Protein AF-A0AAN3SEB6-F1 (afdb_monomer_lite)

Foldseek 3Di:
DLLVLLQQQLPPDPVSVVVNVVVVVVLVVVLVVLLVVLVVLCPDPVDDNVVNVVVSVLSVVQSVLSVQLVVLVVQLSVPQDPVNSVVRNVLSNVLSVLVVQQVVCLVVLQRAQDQDDDDDDPPVCVVPVPNVVSSVSSNVSSNPNDRRNDDDDPPDPPDPPPDDD

Radius of gyration: 20.03 Å; chains: 1; bounding box: 38×33×76 Å

pLDDT: mean 80.47, std 16.54, range [41.38, 97.56]

Organism: NCBI:txid679202

Structure (mmCIF, N/CA/C/O backbone):
data_AF-A0AAN3SEB6-F1
#
_entry.id   AF-A0AAN3SEB6-F1
#
loop_
_atom_site.group_PDB
_atom_site.id
_atom_site.type_symbol
_atom_site.label_atom_id
_atom_site.label_alt_id
_atom_site.label_comp_id
_atom_site.label_asym_id
_atom_site.label_entity_id
_atom_site.label_seq_id
_atom_site.pdbx_PDB_ins_code
_atom_site.Cartn_x
_atom_site.Cartn_y
_atom_site.Cartn_z
_atom_site.occupancy
_atom_site.B_iso_or_equiv
_atom_site.auth_seq_id
_atom_site.auth_comp_id
_atom_site.auth_asym_id
_atom_site.auth_atom_id
_atom_site.pdbx_PDB_model_num
ATOM 1 N N . MET A 1 1 ? 6.906 -3.479 3.997 1.00 84.12 1 MET A N 1
ATOM 2 C CA . MET A 1 1 ? 6.984 -4.613 3.038 1.00 84.12 1 MET A CA 1
ATOM 3 C C . MET A 1 1 ? 6.755 -4.173 1.595 1.00 84.12 1 MET A C 1
ATOM 5 O O . MET A 1 1 ? 7.505 -4.637 0.750 1.00 84.12 1 MET A O 1
ATOM 9 N N . LEU A 1 2 ? 5.811 -3.264 1.305 1.00 89.44 2 LEU A N 1
ATOM 10 C CA . LEU A 1 2 ? 5.584 -2.729 -0.053 1.00 89.44 2 LEU A CA 1
ATOM 11 C C . LEU A 1 2 ? 6.854 -2.144 -0.697 1.00 89.44 2 LEU A C 1
ATOM 13 O O . LEU A 1 2 ? 7.194 -2.519 -1.813 1.00 89.44 2 LEU A O 1
ATOM 17 N N . SER A 1 3 ? 7.626 -1.340 0.045 1.00 90.62 3 SER A N 1
ATOM 18 C CA . SER A 1 3 ? 8.922 -0.814 -0.419 1.00 90.62 3 SER A CA 1
ATOM 19 C C . SER A 1 3 ? 9.909 -1.908 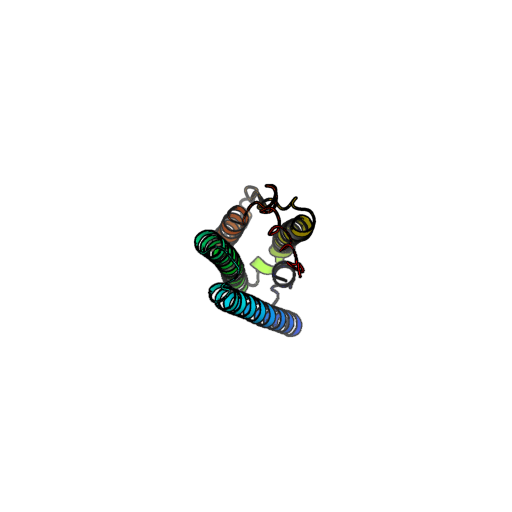-0.845 1.00 90.62 3 SER A C 1
ATOM 21 O O . SER A 1 3 ? 10.673 -1.720 -1.784 1.00 90.62 3 SER A O 1
ATOM 23 N N . LYS A 1 4 ? 9.875 -3.088 -0.207 1.00 90.38 4 LYS A N 1
ATOM 24 C CA . LYS A 1 4 ? 10.753 -4.215 -0.564 1.00 90.38 4 LYS A CA 1
ATOM 25 C C . LYS A 1 4 ? 10.399 -4.801 -1.929 1.00 90.38 4 LYS A C 1
ATOM 27 O O . LYS A 1 4 ? 11.308 -5.118 -2.680 1.00 90.38 4 LYS A O 1
ATOM 32 N N . VAL A 1 5 ? 9.107 -4.912 -2.253 1.00 88.81 5 VAL A N 1
ATOM 33 C CA . VAL A 1 5 ? 8.643 -5.369 -3.579 1.00 88.81 5 VAL A CA 1
ATOM 34 C C . VAL A 1 5 ? 9.078 -4.399 -4.670 1.00 88.81 5 VAL A C 1
ATOM 36 O O . VAL A 1 5 ? 9.485 -4.829 -5.745 1.00 88.81 5 VAL A O 1
ATOM 39 N N . MET A 1 6 ? 9.048 -3.099 -4.373 1.00 87.88 6 MET A N 1
ATOM 40 C CA . MET A 1 6 ? 9.456 -2.068 -5.325 1.00 87.88 6 MET A CA 1
ATOM 41 C C . MET A 1 6 ? 10.948 -2.106 -5.652 1.00 87.88 6 MET A C 1
ATOM 43 O O . MET A 1 6 ? 11.327 -1.775 -6.764 1.00 87.88 6 MET A O 1
ATOM 47 N N . ARG A 1 7 ? 11.794 -2.569 -4.728 1.00 86.75 7 ARG A N 1
ATOM 48 C CA . ARG A 1 7 ? 13.248 -2.654 -4.941 1.00 86.75 7 ARG A CA 1
ATOM 49 C C . ARG A 1 7 ? 13.709 -3.884 -5.711 1.00 86.75 7 ARG A C 1
ATOM 51 O O . ARG A 1 7 ? 14.880 -3.943 -6.076 1.00 86.75 7 ARG A O 1
ATOM 58 N N . ILE A 1 8 ? 12.849 -4.882 -5.918 1.00 83.50 8 ILE A N 1
ATOM 59 C CA . ILE A 1 8 ? 13.271 -6.077 -6.649 1.00 83.50 8 ILE A CA 1
ATOM 60 C C . ILE A 1 8 ? 13.489 -5.696 -8.121 1.00 83.50 8 ILE A C 1
ATOM 62 O O . ILE A 1 8 ? 12.608 -5.078 -8.718 1.00 83.50 8 ILE A O 1
ATOM 66 N N . PRO A 1 9 ? 14.635 -6.049 -8.728 1.00 73.25 9 PRO A N 1
ATOM 67 C CA . PRO A 1 9 ? 14.862 -5.795 -10.143 1.00 73.25 9 PRO A CA 1
ATOM 68 C C . PRO A 1 9 ? 13.821 -6.511 -11.005 1.00 73.25 9 PRO A C 1
ATOM 70 O O . PRO A 1 9 ? 13.623 -7.714 -10.867 1.00 73.25 9 PRO A O 1
ATOM 73 N N . ARG A 1 10 ? 13.204 -5.780 -11.939 1.00 70.25 10 ARG A N 1
ATOM 74 C CA . ARG A 1 10 ? 12.202 -6.288 -12.899 1.00 70.25 10 ARG A CA 1
ATOM 75 C C . ARG A 1 10 ? 12.768 -7.188 -14.000 1.00 70.25 10 ARG A C 1
ATOM 77 O O . ARG A 1 10 ? 12.027 -7.679 -14.850 1.00 70.25 10 ARG A O 1
ATOM 84 N N . GLN A 1 11 ? 14.080 -7.409 -14.001 1.00 65.69 11 GLN A N 1
ATOM 85 C CA . GLN A 1 11 ? 14.718 -8.336 -14.925 1.00 65.69 11 GLN A CA 1
ATOM 86 C C . GLN A 1 11 ? 14.161 -9.748 -14.711 1.00 65.69 11 GLN A C 1
ATOM 88 O O . GLN A 1 11 ? 13.942 -10.180 -13.579 1.00 65.69 11 GLN A O 1
ATOM 93 N N . GLN A 1 12 ? 13.942 -10.479 -15.806 1.00 64.06 12 GLN A N 1
ATOM 94 C CA . GLN A 1 12 ? 13.385 -11.838 -15.801 1.00 64.06 12 GLN A CA 1
ATOM 95 C C . GLN A 1 12 ? 14.394 -12.893 -15.308 1.00 64.06 12 GLN A C 1
ATOM 97 O O . GLN A 1 12 ? 14.484 -13.996 -15.842 1.00 64.06 12 GLN A O 1
ATOM 102 N N . GLU A 1 13 ? 15.167 -12.575 -14.273 1.00 78.69 13 GLU A N 1
ATOM 103 C CA . GLU A 1 13 ? 15.968 -13.564 -13.573 1.00 78.69 13 GLU A CA 1
ATOM 104 C C . GLU A 1 13 ? 15.072 -14.388 -12.647 1.00 78.69 13 GLU A C 1
ATOM 106 O O . GLU A 1 13 ? 14.298 -13.857 -11.845 1.00 78.69 13 GLU A O 1
ATOM 111 N N . VAL A 1 14 ? 15.207 -15.713 -12.716 1.00 82.25 14 VAL A N 1
ATOM 112 C CA . VAL A 1 14 ? 14.387 -16.664 -11.945 1.00 82.25 14 VAL A CA 1
ATOM 113 C C . VAL A 1 14 ? 14.433 -16.368 -10.439 1.00 82.25 14 VAL A C 1
ATOM 115 O O . VAL A 1 14 ? 13.427 -16.505 -9.741 1.00 82.25 14 VAL A O 1
ATOM 118 N N . THR A 1 15 ? 15.584 -15.930 -9.925 1.00 87.00 15 THR A N 1
ATOM 119 C CA . THR A 1 15 ? 15.771 -15.587 -8.508 1.00 87.00 15 THR A CA 1
ATOM 120 C C . THR A 1 15 ? 15.040 -14.300 -8.120 1.00 87.00 15 THR A C 1
ATOM 122 O O . THR A 1 15 ? 14.387 -14.266 -7.071 1.00 87.00 15 THR A O 1
ATOM 125 N N . ALA A 1 16 ? 15.091 -13.267 -8.967 1.00 83.38 16 ALA A N 1
ATOM 126 C CA . ALA A 1 16 ? 14.397 -12.001 -8.736 1.00 83.38 16 ALA A CA 1
ATOM 127 C C . ALA A 1 16 ? 12.877 -12.212 -8.763 1.00 83.38 16 ALA A C 1
ATOM 129 O O . ALA A 1 16 ? 12.183 -11.824 -7.823 1.00 83.38 16 ALA A O 1
ATOM 130 N N . LEU A 1 17 ? 12.377 -12.951 -9.759 1.00 84.62 17 LEU A N 1
ATOM 131 C CA . LEU A 1 17 ? 10.964 -13.315 -9.857 1.00 84.62 17 LEU A CA 1
ATOM 132 C C . LEU A 1 17 ? 10.488 -14.129 -8.646 1.00 84.62 17 LEU A C 1
ATOM 134 O O . LEU A 1 17 ? 9.435 -13.841 -8.078 1.00 84.62 17 LEU A O 1
ATOM 138 N N . ARG A 1 18 ? 11.263 -15.128 -8.204 1.00 90.00 18 ARG A N 1
ATOM 139 C CA . ARG A 1 18 ? 10.918 -15.914 -7.008 1.00 90.00 18 ARG A CA 1
ATOM 140 C C . ARG A 1 18 ? 10.807 -15.023 -5.773 1.00 90.00 18 ARG A C 1
ATOM 142 O O . ARG A 1 18 ? 9.834 -15.133 -5.031 1.00 90.00 18 ARG A O 1
ATOM 149 N N . THR A 1 19 ? 11.781 -14.137 -5.577 1.00 90.75 19 THR A N 1
ATOM 150 C CA . THR A 1 19 ? 11.810 -13.207 -4.440 1.00 90.75 19 THR A CA 1
ATOM 151 C C . THR A 1 19 ? 10.612 -12.261 -4.479 1.00 90.75 19 THR A C 1
ATOM 153 O O . THR A 1 19 ? 9.927 -12.089 -3.471 1.00 90.75 19 THR A O 1
ATOM 156 N N . TYR A 1 20 ? 10.307 -11.712 -5.657 1.00 88.94 20 TYR A N 1
ATOM 157 C CA . TYR A 1 20 ? 9.135 -10.873 -5.887 1.00 88.94 20 TYR A CA 1
ATOM 158 C C . TYR A 1 20 ? 7.843 -11.580 -5.461 1.00 88.94 20 TYR A C 1
ATOM 160 O O . TYR A 1 20 ? 7.088 -11.067 -4.632 1.00 88.94 20 TYR A O 1
ATOM 168 N N . LEU A 1 21 ? 7.620 -12.797 -5.969 1.00 90.44 21 LEU A N 1
ATOM 169 C CA . LEU A 1 21 ? 6.423 -13.584 -5.675 1.00 90.44 21 LEU A CA 1
ATOM 170 C C . LEU A 1 21 ? 6.309 -13.930 -4.186 1.00 90.44 21 LEU A C 1
ATOM 172 O O . LEU A 1 21 ? 5.220 -13.834 -3.624 1.00 90.44 21 LEU A O 1
ATOM 176 N N . GLN A 1 22 ? 7.415 -14.276 -3.524 1.00 93.56 22 GLN A N 1
ATOM 177 C CA . GLN A 1 22 ? 7.423 -14.571 -2.088 1.00 93.56 22 GLN A CA 1
ATOM 178 C C . GLN A 1 22 ? 7.004 -13.360 -1.248 1.00 93.56 22 GLN A C 1
ATOM 180 O O . GLN A 1 22 ? 6.141 -13.481 -0.376 1.00 93.56 22 GLN A O 1
ATOM 185 N N . ILE A 1 23 ? 7.568 -12.179 -1.522 1.00 93.62 23 ILE A N 1
ATOM 186 C CA . ILE A 1 23 ? 7.206 -10.962 -0.781 1.00 93.62 23 ILE A CA 1
ATOM 187 C C . ILE A 1 23 ? 5.751 -10.573 -1.076 1.00 93.62 23 ILE A C 1
ATOM 189 O O . ILE A 1 23 ? 5.027 -10.177 -0.161 1.00 93.62 23 ILE A O 1
ATOM 193 N N . ARG A 1 24 ? 5.300 -10.731 -2.325 1.00 93.00 24 ARG A N 1
ATOM 194 C CA . ARG A 1 24 ? 3.916 -10.467 -2.741 1.00 93.00 24 ARG A CA 1
ATOM 195 C C . ARG A 1 24 ? 2.906 -11.361 -2.019 1.00 93.00 24 ARG A C 1
ATOM 197 O O . ARG A 1 24 ? 1.901 -10.857 -1.524 1.00 93.00 24 ARG A O 1
ATOM 204 N N . ILE A 1 25 ? 3.189 -12.658 -1.887 1.00 95.31 25 ILE A N 1
ATOM 205 C CA . ILE A 1 25 ? 2.369 -13.579 -1.080 1.00 95.31 25 ILE A CA 1
ATOM 206 C C . ILE A 1 25 ? 2.313 -13.099 0.375 1.00 95.31 25 ILE A C 1
ATOM 208 O O . ILE A 1 25 ? 1.229 -13.009 0.951 1.00 95.31 25 ILE A O 1
ATOM 212 N N . GLY A 1 26 ? 3.461 -12.724 0.949 1.00 96.19 26 GLY A N 1
ATOM 213 C CA . GLY A 1 26 ? 3.529 -12.190 2.310 1.00 96.19 26 GLY A CA 1
ATOM 214 C C . GLY A 1 26 ? 2.713 -10.906 2.503 1.00 96.19 26 GLY A C 1
ATOM 215 O O . GLY A 1 26 ? 2.060 -10.746 3.530 1.00 96.19 26 GLY A O 1
ATOM 216 N N . LEU A 1 27 ? 2.694 -10.011 1.512 1.00 95.81 27 LEU A N 1
ATOM 217 C CA . LEU A 1 27 ? 1.858 -8.807 1.538 1.00 95.81 27 LEU A CA 1
ATOM 218 C C . LEU A 1 27 ? 0.366 -9.133 1.525 1.00 95.81 27 LEU A C 1
ATOM 220 O O . LEU A 1 27 ? -0.374 -8.578 2.331 1.00 95.81 27 LEU A O 1
ATOM 224 N N . HIS A 1 28 ? -0.079 -10.040 0.653 1.00 96.56 28 HIS A N 1
ATOM 225 C CA . HIS A 1 28 ? -1.480 -10.461 0.635 1.00 96.56 28 HIS A CA 1
ATOM 226 C C . HIS A 1 28 ? -1.900 -11.100 1.960 1.00 96.56 28 HIS A C 1
ATOM 228 O O . HIS A 1 28 ? -2.961 -10.767 2.481 1.00 96.56 28 HIS A O 1
ATOM 234 N N . ALA A 1 29 ? -1.052 -11.958 2.533 1.00 97.56 29 ALA A N 1
ATOM 235 C CA . ALA A 1 29 ? -1.300 -12.545 3.844 1.00 97.56 29 ALA A CA 1
ATOM 236 C C . ALA A 1 29 ? -1.413 -11.469 4.939 1.00 97.56 29 ALA A C 1
ATOM 238 O O . ALA A 1 29 ? -2.331 -11.524 5.753 1.00 97.56 29 ALA A O 1
ATOM 239 N N . ALA A 1 30 ? -0.536 -10.459 4.924 1.00 96.50 30 ALA A N 1
ATOM 240 C CA . ALA A 1 30 ? -0.595 -9.346 5.868 1.00 96.50 30 ALA A CA 1
ATOM 241 C C . ALA A 1 30 ? -1.887 -8.524 5.721 1.00 96.50 30 ALA A C 1
ATOM 243 O O . ALA A 1 30 ? -2.533 -8.237 6.724 1.00 96.50 30 ALA A O 1
ATOM 244 N N . PHE A 1 31 ? -2.307 -8.192 4.494 1.00 97.00 31 PHE A N 1
ATOM 245 C CA . PHE A 1 31 ? -3.568 -7.476 4.273 1.00 97.00 31 PHE A CA 1
ATOM 246 C C . PHE A 1 31 ? -4.781 -8.276 4.755 1.00 97.00 31 PHE A C 1
ATOM 248 O O . PHE A 1 31 ? -5.630 -7.718 5.446 1.00 97.00 31 PHE A O 1
ATOM 255 N N . ASN A 1 32 ? -4.835 -9.578 4.458 1.00 97.38 32 ASN A N 1
ATOM 256 C CA . ASN A 1 32 ? -5.912 -10.449 4.931 1.00 97.38 32 ASN A CA 1
ATOM 257 C C . ASN A 1 32 ? -5.951 -10.500 6.469 1.00 97.38 32 ASN A C 1
ATOM 259 O O . ASN A 1 32 ? -7.016 -10.370 7.064 1.00 97.38 32 ASN A O 1
ATOM 263 N N . ALA A 1 33 ? -4.791 -10.615 7.125 1.00 97.50 33 ALA A N 1
ATOM 264 C CA . ALA A 1 33 ? -4.712 -10.603 8.585 1.00 97.50 33 ALA A CA 1
ATOM 265 C C . ALA A 1 33 ? -5.203 -9.271 9.188 1.00 97.50 33 ALA A C 1
ATOM 267 O O . ALA A 1 33 ? -5.863 -9.266 10.229 1.00 97.50 33 ALA A O 1
ATOM 268 N N . CYS A 1 34 ? -4.925 -8.138 8.534 1.00 96.00 34 CYS A N 1
ATOM 269 C CA . CYS A 1 34 ? -5.458 -6.838 8.941 1.00 96.00 34 CYS A CA 1
ATOM 270 C C . CYS A 1 34 ? -6.984 -6.743 8.757 1.00 96.00 34 CYS A C 1
ATOM 272 O O . CYS A 1 34 ? -7.662 -6.161 9.604 1.00 96.00 34 CYS A O 1
ATOM 274 N N . GLU A 1 35 ? -7.544 -7.324 7.694 1.00 96.25 35 GLU A N 1
ATOM 275 C CA . GLU A 1 35 ? -9.000 -7.377 7.475 1.00 96.25 35 GLU A CA 1
ATOM 276 C C . GLU A 1 35 ? -9.695 -8.239 8.531 1.00 96.25 35 GLU A C 1
ATOM 278 O O . GLU A 1 35 ? -10.697 -7.814 9.106 1.00 96.25 35 GLU A O 1
ATOM 283 N N . GLU A 1 36 ? -9.128 -9.403 8.855 1.00 96.62 36 GLU A N 1
ATOM 284 C CA . GLU A 1 36 ? -9.598 -10.227 9.972 1.00 96.62 36 GLU A CA 1
ATOM 285 C C . GLU A 1 36 ? -9.545 -9.461 11.297 1.00 96.62 36 GLU A C 1
ATOM 287 O O . GLU A 1 36 ? -10.458 -9.569 12.114 1.00 96.62 36 GLU A O 1
ATOM 292 N N . MET A 1 37 ? -8.502 -8.656 11.524 1.00 95.69 37 MET A N 1
ATOM 293 C CA . MET A 1 37 ? -8.423 -7.824 12.723 1.00 95.69 37 MET A CA 1
ATOM 294 C C . MET A 1 37 ? -9.556 -6.794 12.771 1.00 95.69 37 MET A C 1
ATOM 296 O O . MET A 1 37 ? -10.183 -6.639 13.814 1.00 95.69 37 MET A O 1
ATOM 300 N N . CYS A 1 38 ? -9.891 -6.153 11.647 1.00 94.38 38 CYS A N 1
ATOM 301 C CA . CYS A 1 38 ? -11.037 -5.241 11.578 1.00 94.38 38 CYS A CA 1
ATOM 302 C C . CYS A 1 38 ? -12.352 -5.953 11.940 1.00 94.38 38 CYS A C 1
ATOM 304 O O . CYS A 1 38 ? -13.187 -5.390 12.645 1.00 94.38 38 CYS A O 1
ATOM 306 N N . GLN A 1 39 ? -12.527 -7.204 11.499 1.00 93.88 39 GLN A N 1
ATOM 307 C CA . GLN A 1 39 ? -13.694 -8.021 11.852 1.00 93.88 39 GLN A CA 1
ATOM 308 C C . GLN A 1 39 ? -13.728 -8.365 13.346 1.00 93.88 39 GLN A C 1
ATOM 310 O O . GLN A 1 39 ? -14.800 -8.360 13.944 1.00 93.88 39 GLN A O 1
ATOM 315 N N . ARG A 1 40 ? -12.570 -8.631 13.966 1.00 92.44 40 ARG A N 1
ATOM 316 C CA . ARG A 1 40 ? -12.471 -8.865 15.417 1.00 92.44 40 ARG A CA 1
ATOM 317 C C . ARG A 1 40 ? -12.820 -7.603 16.206 1.00 92.44 40 ARG A C 1
ATOM 319 O O . ARG A 1 40 ? -13.668 -7.675 17.090 1.00 92.44 40 ARG A O 1
ATOM 326 N N . VAL A 1 41 ? -12.259 -6.453 15.823 1.00 90.06 41 VAL A N 1
ATOM 327 C CA . VAL A 1 41 ? -12.553 -5.150 16.445 1.00 90.06 41 VAL A CA 1
ATOM 328 C C . VAL A 1 41 ? -14.039 -4.806 16.337 1.00 90.06 41 VAL A C 1
ATOM 330 O O . VAL A 1 41 ? -14.609 -4.296 17.294 1.00 90.06 41 VAL A O 1
ATOM 333 N N . ALA A 1 42 ? -14.713 -5.158 15.235 1.00 91.25 42 ALA A N 1
ATOM 334 C CA . ALA A 1 42 ? -16.160 -4.961 15.073 1.00 91.25 42 ALA A CA 1
ATOM 335 C C . ALA A 1 42 ? -17.012 -5.640 16.161 1.00 91.25 42 ALA A C 1
ATOM 337 O O . ALA A 1 42 ? -18.134 -5.204 16.422 1.00 91.25 42 ALA A O 1
ATOM 338 N N . LEU A 1 43 ? -16.482 -6.686 16.799 1.00 91.94 43 LEU A N 1
ATOM 339 C CA . LEU A 1 43 ? -17.146 -7.440 17.860 1.00 91.94 43 LEU A CA 1
ATOM 340 C C . LEU A 1 43 ? -16.783 -6.940 19.269 1.00 91.94 43 LEU A C 1
ATOM 342 O O . LEU A 1 43 ? -17.374 -7.407 20.248 1.00 91.94 43 LEU A O 1
ATOM 346 N N . GLU A 1 44 ? -15.843 -6.000 19.400 1.00 88.88 44 GLU A N 1
ATOM 347 C CA . GLU A 1 44 ? -15.414 -5.474 20.694 1.00 88.88 44 GLU A CA 1
ATOM 348 C C . GLU A 1 44 ? -16.475 -4.553 21.299 1.00 88.88 44 GLU A C 1
ATOM 350 O O . GLU A 1 44 ? -16.741 -3.448 20.825 1.00 88.88 44 GLU A O 1
ATOM 355 N N . ARG A 1 45 ? -17.079 -5.021 22.394 1.00 85.25 45 ARG A N 1
ATOM 356 C CA . ARG A 1 45 ? -18.172 -4.333 23.100 1.00 85.25 45 ARG A CA 1
ATOM 357 C C . ARG A 1 45 ? -17.707 -3.235 24.055 1.00 85.25 45 ARG A C 1
ATOM 359 O O . ARG A 1 45 ? -18.545 -2.550 24.624 1.00 85.25 45 ARG A O 1
ATOM 366 N N . GLN A 1 46 ? -16.399 -3.124 24.278 1.00 87.50 46 GLN A N 1
ATOM 367 C CA . GLN A 1 46 ? -15.814 -2.167 25.221 1.00 87.50 46 GLN A CA 1
ATOM 368 C C . GLN A 1 46 ? -15.620 -0.777 24.605 1.00 87.50 46 GLN A C 1
ATOM 370 O O . GLN A 1 46 ? -15.533 0.197 25.343 1.00 87.50 46 GLN A O 1
ATOM 375 N N . LEU A 1 47 ? -15.570 -0.692 23.273 1.00 81.75 47 LEU A N 1
ATOM 376 C CA . LEU A 1 47 ? -15.479 0.564 22.538 1.00 81.75 47 LEU A CA 1
ATOM 377 C C . LEU A 1 47 ? -16.869 1.135 22.269 1.00 81.75 47 LEU A C 1
ATOM 379 O O . LEU A 1 47 ? -17.819 0.385 21.990 1.00 81.75 47 LEU A O 1
ATOM 383 N N . ASP A 1 48 ? -16.957 2.464 22.279 1.00 91.25 48 ASP A N 1
ATOM 384 C CA . ASP A 1 48 ? -18.132 3.158 21.778 1.00 91.25 48 ASP A CA 1
ATOM 385 C C . ASP A 1 48 ? -18.427 2.743 20.324 1.00 91.25 48 ASP A C 1
ATOM 387 O O . ASP A 1 48 ? -17.538 2.390 19.543 1.00 91.25 48 ASP A O 1
ATOM 391 N N . SER A 1 49 ? -19.712 2.711 19.970 1.00 89.62 49 SER A N 1
ATOM 392 C CA . SER A 1 49 ? -20.142 2.210 18.665 1.00 89.62 49 SER A CA 1
ATOM 393 C C . SER A 1 49 ? -19.693 3.078 17.493 1.00 89.62 49 SER A C 1
ATOM 395 O O . SER A 1 49 ? -19.379 2.529 16.434 1.00 89.62 49 SER A O 1
ATOM 397 N N . GLU A 1 50 ? -19.628 4.394 17.686 1.00 90.56 50 GLU A N 1
ATOM 398 C CA . GLU A 1 50 ? -19.210 5.357 16.674 1.00 90.56 50 GLU A CA 1
ATOM 399 C C . GLU A 1 50 ? -17.683 5.356 16.547 1.00 90.56 50 GLU A C 1
ATOM 401 O O . GLU A 1 50 ? -17.153 5.230 15.441 1.00 90.56 50 GLU A O 1
ATOM 406 N N . GLU A 1 51 ? -16.970 5.354 17.678 1.00 88.94 51 GLU A N 1
ATOM 407 C CA . GLU A 1 51 ? -15.506 5.222 17.705 1.00 88.94 51 GLU A CA 1
ATOM 408 C C . GLU A 1 51 ? -15.037 3.924 17.033 1.00 88.94 51 GLU A C 1
ATOM 410 O O . GLU A 1 51 ? -14.119 3.929 16.205 1.00 88.94 51 GLU A O 1
ATOM 415 N N . ARG A 1 52 ? -15.703 2.800 17.331 1.00 92.19 52 ARG A N 1
ATOM 416 C CA . ARG A 1 52 ? -15.419 1.502 16.706 1.00 92.19 52 ARG A CA 1
ATOM 417 C C . ARG A 1 52 ? -15.644 1.546 15.195 1.00 92.19 52 ARG A C 1
ATOM 419 O O . ARG A 1 52 ? -14.809 1.036 14.447 1.00 92.19 52 ARG A O 1
ATOM 426 N N . ALA A 1 53 ? -16.745 2.144 14.737 1.00 91.75 53 ALA A N 1
ATOM 427 C CA . ALA A 1 53 ? -17.038 2.266 13.310 1.00 91.75 53 ALA A CA 1
ATOM 428 C C . ALA A 1 53 ? -15.968 3.096 12.583 1.00 91.75 53 ALA A C 1
ATOM 430 O O . ALA A 1 53 ? -15.456 2.658 11.551 1.00 91.75 53 ALA A O 1
ATOM 431 N N . LEU A 1 54 ? -15.560 4.228 13.166 1.00 90.31 54 LEU A N 1
ATOM 432 C CA . LEU A 1 54 ? -14.531 5.104 12.607 1.00 90.31 54 LEU A CA 1
ATOM 433 C C . LEU A 1 54 ? -13.167 4.403 12.503 1.00 90.31 54 LEU A C 1
ATOM 435 O O . LEU A 1 54 ? -12.483 4.505 11.481 1.00 90.31 54 LEU A O 1
ATOM 439 N N . LEU A 1 55 ? -12.765 3.661 13.541 1.00 89.12 55 LEU A N 1
ATOM 440 C CA . LEU A 1 55 ? -11.511 2.900 13.5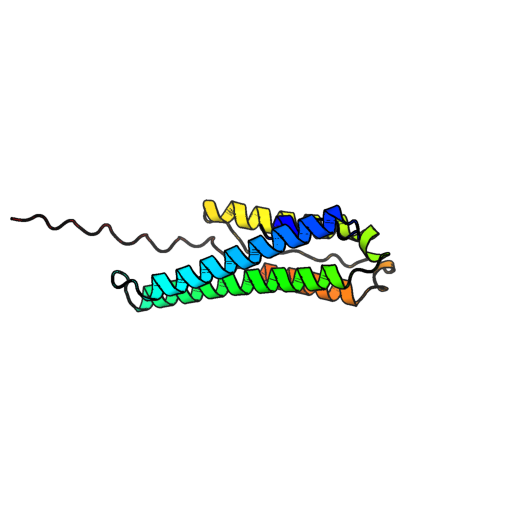36 1.00 89.12 55 LEU A CA 1
ATOM 441 C C . LEU A 1 55 ? -11.503 1.820 12.449 1.00 89.12 55 LEU A C 1
ATOM 443 O O . LEU A 1 55 ? -10.495 1.651 11.753 1.00 89.12 55 LEU A O 1
ATOM 447 N N . ILE A 1 56 ? -12.620 1.112 12.274 1.00 93.94 56 ILE A N 1
ATOM 448 C CA . ILE A 1 56 ? -12.769 0.085 11.239 1.00 93.94 56 ILE A CA 1
ATOM 449 C C . ILE A 1 56 ? -12.719 0.711 9.848 1.00 93.94 56 ILE A C 1
ATOM 451 O O . ILE A 1 56 ? -11.958 0.237 9.005 1.00 93.94 56 ILE A O 1
ATOM 455 N N . GLU A 1 57 ? -13.468 1.786 9.605 1.00 93.56 57 GLU A N 1
ATOM 456 C CA . GLU A 1 57 ? -13.486 2.477 8.311 1.00 93.56 57 GLU A CA 1
ATOM 457 C C . GLU A 1 57 ? -12.093 2.994 7.932 1.00 93.56 57 GLU A C 1
ATOM 459 O O . GLU A 1 57 ? -11.603 2.759 6.818 1.00 93.56 57 GLU A O 1
ATOM 464 N N . ARG A 1 58 ? -11.406 3.639 8.882 1.00 91.69 58 ARG A N 1
ATOM 465 C CA . ARG A 1 58 ? -10.040 4.130 8.684 1.00 91.69 58 ARG A CA 1
ATOM 466 C C . ARG A 1 58 ? -9.081 2.983 8.367 1.00 91.69 58 ARG A C 1
ATOM 468 O O . ARG A 1 58 ? -8.288 3.091 7.432 1.00 91.69 58 ARG A O 1
ATOM 475 N N . SER A 1 59 ? -9.178 1.872 9.097 1.00 93.44 59 SER A N 1
ATOM 476 C CA . SER A 1 59 ? -8.329 0.692 8.889 1.00 93.44 59 SER A CA 1
ATOM 477 C C . SER A 1 59 ? -8.578 0.043 7.525 1.00 93.44 59 SER A C 1
ATOM 479 O O . SER A 1 59 ? -7.634 -0.221 6.780 1.00 93.44 59 SER A O 1
ATOM 481 N N . GLN A 1 60 ? -9.842 -0.144 7.143 1.00 95.38 60 GLN A N 1
ATOM 482 C CA . GLN A 1 60 ? -10.226 -0.688 5.839 1.00 95.38 60 GLN A CA 1
ATOM 483 C C . GLN A 1 60 ? -9.762 0.199 4.681 1.00 95.38 60 GLN A C 1
ATOM 485 O O . GLN A 1 60 ? -9.346 -0.312 3.640 1.00 95.38 60 GLN A O 1
ATOM 490 N N . THR A 1 61 ? -9.801 1.520 4.859 1.00 94.44 61 THR A N 1
ATOM 491 C CA . THR A 1 61 ? -9.289 2.475 3.870 1.00 94.44 61 THR A CA 1
ATOM 492 C C . THR A 1 61 ? -7.786 2.297 3.662 1.00 94.44 61 THR A C 1
ATOM 494 O O . THR A 1 61 ? -7.346 2.149 2.523 1.00 94.44 61 THR A O 1
ATOM 497 N N . VAL A 1 62 ? -7.004 2.214 4.745 1.00 93.25 62 VAL A N 1
ATOM 498 C CA . VAL A 1 62 ? -5.547 1.988 4.679 1.00 93.25 62 VAL A CA 1
ATOM 499 C C . VAL A 1 62 ? -5.214 0.659 4.000 1.00 93.25 62 VAL A C 1
ATOM 501 O O . VAL A 1 62 ? -4.336 0.607 3.137 1.00 93.25 62 VAL A O 1
ATOM 504 N N . ILE A 1 63 ? -5.921 -0.417 4.356 1.00 95.75 63 ILE A N 1
ATOM 505 C CA . ILE A 1 63 ? -5.707 -1.744 3.760 1.00 95.75 63 ILE A CA 1
ATOM 506 C C . ILE A 1 63 ? -5.973 -1.702 2.253 1.00 95.75 63 ILE A C 1
ATOM 508 O O . ILE A 1 63 ? -5.155 -2.181 1.465 1.00 95.75 63 ILE A O 1
ATOM 512 N N . ARG A 1 64 ? -7.090 -1.090 1.843 1.00 96.00 64 ARG A N 1
ATOM 513 C CA . ARG A 1 64 ? -7.467 -0.953 0.432 1.00 96.00 64 ARG A CA 1
ATOM 514 C C . ARG A 1 64 ? -6.422 -0.172 -0.355 1.00 96.00 64 ARG A C 1
ATOM 516 O O . ARG A 1 64 ? -5.960 -0.656 -1.380 1.00 96.00 64 ARG A O 1
ATOM 523 N N . GLN A 1 65 ? -5.967 0.962 0.172 1.00 94.94 65 GLN A N 1
ATOM 524 C CA . GLN A 1 65 ? -4.907 1.756 -0.454 1.00 94.94 65 GLN A CA 1
ATOM 525 C C . GLN A 1 65 ? -3.595 0.970 -0.592 1.00 94.94 65 GLN A C 1
ATOM 527 O O . GLN A 1 65 ? -2.932 1.044 -1.625 1.00 94.94 65 GLN A O 1
ATOM 532 N N . GLY A 1 66 ? -3.231 0.170 0.415 1.00 95.56 66 GLY A N 1
ATOM 533 C CA . GLY A 1 66 ? -2.072 -0.720 0.335 1.00 95.56 66 GLY A CA 1
ATOM 534 C C . GLY A 1 66 ? -2.193 -1.766 -0.780 1.00 95.56 66 GLY A C 1
ATOM 535 O O . GLY A 1 66 ? -1.215 -2.015 -1.492 1.00 95.56 66 GLY A O 1
ATOM 536 N N . ARG A 1 67 ? -3.385 -2.351 -0.964 1.00 96.69 67 ARG A N 1
ATOM 537 C CA . ARG A 1 67 ? -3.674 -3.283 -2.068 1.00 96.69 67 ARG A CA 1
ATOM 538 C C . ARG A 1 67 ? -3.625 -2.581 -3.422 1.00 96.69 67 ARG A C 1
ATOM 540 O O . ARG A 1 67 ? -2.995 -3.105 -4.336 1.00 96.69 67 ARG A O 1
ATOM 547 N N . ASP A 1 68 ? -4.215 -1.395 -3.538 1.00 95.94 68 ASP A N 1
ATOM 548 C CA . ASP A 1 68 ? -4.213 -0.613 -4.778 1.00 95.94 68 ASP A CA 1
ATOM 549 C C . ASP A 1 68 ? -2.781 -0.289 -5.222 1.00 95.94 68 ASP A C 1
ATOM 551 O O . ASP A 1 68 ? -2.438 -0.471 -6.389 1.00 95.94 68 ASP A O 1
ATOM 555 N N . ILE A 1 69 ? -1.908 0.097 -4.283 1.00 94.69 69 ILE A N 1
ATOM 556 C CA 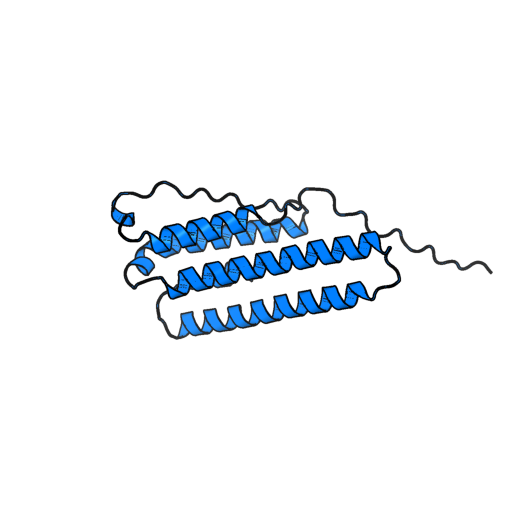. ILE A 1 69 ? -0.482 0.328 -4.557 1.00 94.69 69 ILE A CA 1
ATOM 557 C C . ILE A 1 69 ? 0.202 -0.952 -5.049 1.00 94.69 69 ILE A C 1
ATOM 559 O O . ILE A 1 69 ? 0.955 -0.904 -6.023 1.00 94.69 69 ILE A O 1
ATOM 563 N N . LEU A 1 70 ? -0.047 -2.097 -4.403 1.00 94.00 70 LEU A N 1
ATOM 564 C CA . LEU A 1 70 ? 0.521 -3.379 -4.830 1.00 94.00 70 LEU A CA 1
ATOM 565 C C . LEU A 1 70 ? 0.056 -3.761 -6.242 1.00 94.00 70 LEU A C 1
ATOM 567 O O . LEU A 1 70 ? 0.871 -4.184 -7.055 1.00 94.00 70 LEU A O 1
ATOM 571 N N . HIS A 1 71 ? -1.229 -3.587 -6.550 1.00 92.69 71 HIS A N 1
ATOM 572 C CA . HIS A 1 71 ? -1.789 -3.911 -7.861 1.00 92.69 71 HIS A CA 1
ATOM 573 C C . HIS A 1 71 ? -1.300 -2.968 -8.963 1.00 92.69 71 HIS A C 1
ATOM 575 O O . HIS A 1 71 ? -0.964 -3.425 -10.056 1.00 92.69 71 HIS A O 1
ATOM 581 N N . ALA A 1 72 ? -1.201 -1.670 -8.676 1.00 90.31 72 ALA A N 1
ATOM 582 C CA . ALA A 1 72 ? -0.598 -0.709 -9.593 1.00 90.31 72 ALA A CA 1
ATOM 583 C C . ALA A 1 72 ? 0.872 -1.060 -9.865 1.00 90.31 72 ALA A C 1
ATOM 585 O O . ALA A 1 72 ? 1.317 -1.030 -11.013 1.00 90.31 72 ALA A O 1
ATOM 586 N N . TRP A 1 73 ? 1.607 -1.479 -8.831 1.00 88.50 73 TRP A N 1
ATOM 587 C CA . TRP A 1 73 ? 2.977 -1.950 -8.992 1.00 88.50 73 TRP A CA 1
ATOM 588 C C . TRP A 1 73 ? 3.066 -3.253 -9.801 1.00 88.50 73 TRP A C 1
ATOM 590 O O . TRP A 1 73 ? 3.872 -3.334 -10.725 1.00 88.50 73 TRP A O 1
ATOM 600 N N . ASP A 1 74 ? 2.201 -4.241 -9.552 1.00 87.25 74 ASP A N 1
ATOM 601 C CA . ASP A 1 74 ? 2.104 -5.463 -10.369 1.00 87.25 74 ASP A CA 1
ATOM 602 C C . ASP A 1 74 ? 1.876 -5.120 -11.856 1.00 87.25 74 ASP A C 1
ATOM 604 O O . ASP A 1 74 ? 2.481 -5.727 -12.740 1.00 87.25 74 ASP A O 1
ATOM 608 N N . ALA A 1 75 ? 1.029 -4.129 -12.154 1.00 84.19 75 ALA A N 1
ATOM 609 C CA . ALA A 1 75 ? 0.780 -3.691 -13.526 1.00 84.19 75 ALA A CA 1
ATOM 610 C C . ALA A 1 75 ? 2.040 -3.103 -14.182 1.00 84.19 75 ALA A C 1
ATOM 612 O O . ALA A 1 75 ? 2.341 -3.457 -15.325 1.00 84.19 75 ALA A O 1
ATOM 613 N N . THR A 1 76 ? 2.809 -2.283 -13.450 1.00 77.81 76 THR A N 1
ATOM 614 C CA . THR A 1 76 ? 4.117 -1.786 -13.924 1.00 77.81 76 THR A CA 1
ATOM 615 C C . THR A 1 76 ? 5.117 -2.919 -14.146 1.00 77.81 76 THR A C 1
ATOM 617 O O . THR A 1 76 ? 5.839 -2.921 -15.140 1.00 77.81 76 THR A O 1
ATOM 620 N N . TRP A 1 77 ? 5.129 -3.917 -13.257 1.00 71.50 77 TRP A N 1
ATOM 621 C CA . TRP A 1 77 ? 6.008 -5.082 -13.340 1.00 71.50 77 TRP A CA 1
ATOM 622 C C . TRP A 1 77 ? 5.719 -5.929 -14.583 1.00 71.50 77 TRP A C 1
ATOM 624 O O . TRP A 1 77 ? 6.636 -6.305 -15.306 1.00 71.50 77 TRP A O 1
ATOM 634 N N . ASN A 1 78 ? 4.442 -6.203 -14.854 1.00 72.00 78 ASN A N 1
ATOM 635 C CA . ASN A 1 78 ? 4.016 -7.063 -15.961 1.00 72.00 78 ASN A CA 1
ATOM 636 C C . ASN A 1 78 ? 4.080 -6.374 -17.332 1.00 72.00 78 ASN A C 1
ATOM 638 O O . ASN A 1 78 ? 4.128 -7.057 -18.353 1.00 72.00 78 ASN A O 1
ATOM 642 N N . SER A 1 79 ? 4.050 -5.038 -17.361 1.00 67.50 79 SER A N 1
ATOM 643 C CA . SER A 1 79 ? 4.052 -4.256 -18.605 1.00 67.50 79 SER A CA 1
ATOM 644 C C . SER A 1 79 ? 5.452 -3.837 -19.059 1.00 67.50 79 SER A C 1
ATOM 646 O O . SER A 1 79 ? 5.601 -3.430 -20.208 1.00 67.50 79 SER A O 1
ATOM 648 N N . ALA A 1 80 ? 6.461 -3.929 -18.185 1.00 62.12 80 ALA A N 1
ATOM 649 C CA . ALA A 1 80 ? 7.833 -3.546 -18.500 1.00 62.12 80 ALA A CA 1
ATOM 650 C C . ALA A 1 80 ? 8.421 -4.466 -19.587 1.00 62.12 80 ALA A C 1
ATOM 652 O O . ALA A 1 80 ? 8.651 -5.657 -19.360 1.00 62.12 80 ALA A O 1
ATOM 653 N N . GLN A 1 81 ? 8.676 -3.918 -20.778 1.00 58.03 81 GLN A N 1
ATOM 654 C CA . GLN A 1 81 ? 9.415 -4.623 -21.827 1.00 58.03 81 GLN A CA 1
ATOM 655 C C . GLN A 1 81 ? 10.924 -4.605 -21.524 1.00 58.03 81 GLN A C 1
ATOM 657 O O . GLN A 1 81 ? 11.404 -3.839 -20.692 1.00 58.03 81 GLN A O 1
ATOM 662 N N . ALA A 1 82 ? 11.714 -5.432 -22.218 1.00 54.97 82 ALA A N 1
ATOM 663 C CA . ALA A 1 82 ? 13.165 -5.522 -22.005 1.00 5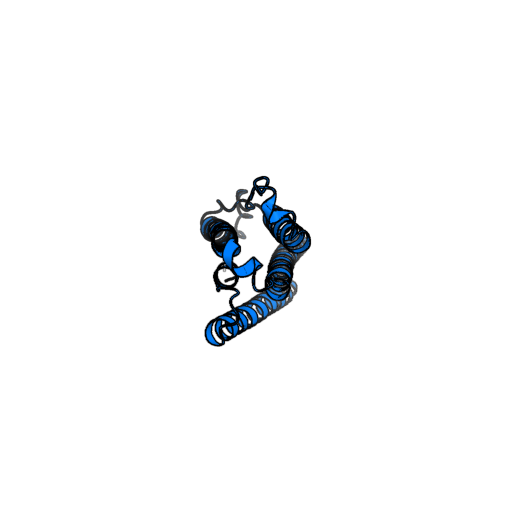4.97 82 ALA A CA 1
ATOM 664 C C . ALA A 1 82 ? 13.899 -4.163 -22.093 1.00 54.97 82 ALA A C 1
ATOM 666 O O . ALA A 1 82 ? 14.904 -3.976 -21.410 1.00 54.97 82 ALA A O 1
ATOM 667 N N . LEU A 1 83 ? 13.375 -3.214 -22.883 1.00 52.00 83 LEU A N 1
ATOM 668 C CA . LEU A 1 83 ? 13.915 -1.858 -23.035 1.00 52.00 83 LEU A CA 1
ATOM 669 C C . LEU A 1 83 ? 13.598 -0.940 -21.831 1.00 52.00 83 LEU A C 1
ATOM 671 O O . LEU A 1 83 ? 14.408 -0.077 -21.503 1.00 52.00 83 LEU A O 1
ATOM 675 N N . ASP A 1 84 ? 12.481 -1.167 -21.128 1.00 54.59 84 ASP A N 1
ATOM 676 C CA . ASP A 1 84 ? 12.081 -0.409 -19.929 1.00 54.59 84 ASP A CA 1
ATOM 677 C C . ASP A 1 84 ? 12.992 -0.710 -18.736 1.00 54.59 84 ASP A C 1
ATOM 679 O O . ASP A 1 84 ? 13.346 0.178 -17.963 1.00 54.59 84 ASP A O 1
ATOM 683 N N . ASN A 1 85 ? 13.430 -1.964 -18.607 1.00 53.25 85 ASN A N 1
ATOM 684 C CA . ASN A 1 85 ? 14.227 -2.434 -17.472 1.00 53.25 85 ASN A CA 1
ATOM 685 C C . ASN A 1 85 ? 15.585 -1.723 -17.316 1.00 53.25 85 ASN A C 1
ATOM 687 O O . ASN A 1 85 ? 16.137 -1.727 -16.218 1.00 53.25 85 ASN A O 1
ATOM 691 N N . ALA A 1 86 ? 16.117 -1.105 -18.377 1.00 50.91 86 ALA A N 1
ATOM 692 C CA . ALA A 1 86 ? 17.395 -0.389 -18.346 1.00 50.91 86 ALA A CA 1
ATOM 693 C C . ALA A 1 86 ? 17.296 1.049 -17.789 1.00 50.91 86 ALA A C 1
ATOM 695 O O . ALA A 1 86 ? 18.291 1.571 -17.297 1.00 50.91 86 ALA A O 1
ATOM 696 N N . LEU A 1 87 ? 16.114 1.681 -17.836 1.00 53.03 87 LEU A N 1
ATOM 697 C CA . LEU A 1 87 ? 15.873 3.072 -17.396 1.00 53.03 87 LEU A CA 1
ATOM 698 C C . LEU A 1 87 ? 15.126 3.166 -16.048 1.00 53.03 87 LEU A C 1
ATOM 700 O O . LEU A 1 87 ? 14.915 4.253 -15.517 1.00 53.03 87 LEU A O 1
ATOM 704 N N . GLN A 1 88 ? 14.715 2.021 -15.502 1.00 57.38 88 GLN A N 1
ATOM 705 C CA . GLN A 1 88 ? 13.817 1.869 -14.354 1.00 57.38 88 GLN A CA 1
ATOM 706 C C . GLN A 1 88 ? 14.413 1.884 -12.926 1.00 57.38 88 GLN A C 1
ATOM 708 O O . GLN A 1 88 ? 13.646 2.184 -12.004 1.00 57.38 88 GLN A O 1
ATOM 713 N N . PRO A 1 89 ? 15.697 1.552 -12.659 1.00 61.31 89 PRO A N 1
ATOM 714 C CA . PRO A 1 89 ? 16.132 1.302 -11.280 1.00 61.31 89 PRO A CA 1
ATOM 715 C C . PRO A 1 89 ? 16.019 2.539 -10.373 1.00 61.31 89 PRO A C 1
ATOM 717 O O . PRO A 1 89 ? 15.648 2.399 -9.206 1.00 61.31 89 PRO A O 1
ATOM 720 N N . ASP A 1 90 ? 16.212 3.743 -10.917 1.00 72.62 90 ASP A N 1
ATOM 721 C CA . ASP A 1 90 ? 16.145 4.992 -10.148 1.00 72.62 90 ASP A CA 1
ATOM 722 C C . ASP A 1 90 ? 14.719 5.319 -9.668 1.00 72.62 90 ASP A C 1
ATOM 724 O O . ASP A 1 90 ? 14.521 5.769 -8.537 1.00 72.62 90 ASP A O 1
ATOM 728 N N . ARG A 1 91 ? 13.691 5.041 -10.484 1.00 79.62 91 ARG A N 1
ATOM 729 C CA . ARG A 1 91 ? 12.281 5.308 -10.129 1.00 79.62 91 ARG A CA 1
ATOM 730 C C . ARG A 1 91 ? 11.750 4.324 -9.098 1.00 79.62 91 ARG A C 1
ATOM 732 O O . ARG A 1 91 ? 11.102 4.716 -8.127 1.00 79.62 91 ARG A O 1
ATOM 739 N N . ALA A 1 92 ? 12.065 3.048 -9.281 1.00 82.62 92 ALA A N 1
ATOM 740 C CA . ALA A 1 92 ? 11.700 1.997 -8.344 1.00 82.62 92 ALA A CA 1
ATOM 741 C C . ALA A 1 92 ? 12.302 2.244 -6.947 1.00 82.62 92 ALA A C 1
ATOM 743 O O . ALA A 1 92 ? 11.608 2.110 -5.933 1.00 82.62 92 ALA A O 1
ATOM 744 N N . ALA A 1 93 ? 13.564 2.690 -6.900 1.00 85.56 93 ALA A N 1
ATOM 745 C CA . ALA A 1 93 ? 14.221 3.122 -5.671 1.00 85.56 93 ALA A CA 1
ATOM 746 C C . ALA A 1 93 ? 13.531 4.347 -5.049 1.00 85.56 93 ALA A C 1
ATOM 748 O O . ALA A 1 93 ? 13.213 4.318 -3.861 1.00 85.56 93 ALA A O 1
ATOM 749 N N . GLN A 1 94 ? 13.203 5.373 -5.846 1.00 87.75 94 GLN A N 1
ATOM 750 C CA . GLN A 1 94 ? 12.507 6.574 -5.367 1.00 87.75 94 GLN A CA 1
ATOM 751 C C . GLN A 1 94 ? 11.168 6.245 -4.685 1.00 87.75 94 GLN A C 1
ATOM 753 O O . GLN A 1 94 ? 10.878 6.759 -3.601 1.00 87.75 94 GLN A O 1
ATOM 758 N N . PHE A 1 95 ? 10.353 5.373 -5.284 1.00 90.25 95 PHE A N 1
ATOM 759 C CA . PHE A 1 95 ? 9.085 4.946 -4.685 1.00 90.25 95 PHE A CA 1
ATOM 760 C C . PHE A 1 95 ? 9.291 4.137 -3.407 1.00 90.25 95 PHE A C 1
ATOM 762 O O . PHE A 1 95 ? 8.600 4.357 -2.407 1.00 90.25 95 PHE A O 1
ATOM 769 N N . ALA A 1 96 ? 10.261 3.225 -3.411 1.00 92.25 96 ALA A N 1
ATOM 770 C CA . ALA A 1 96 ? 10.572 2.433 -2.236 1.00 92.25 96 ALA A CA 1
ATOM 771 C C . ALA A 1 96 ? 11.047 3.302 -1.061 1.00 92.25 96 ALA A C 1
ATOM 773 O O . ALA A 1 96 ? 10.577 3.112 0.063 1.00 92.25 96 ALA A O 1
ATOM 774 N N . ASP A 1 97 ? 11.916 4.279 -1.326 1.00 93.06 97 ASP A N 1
ATOM 775 C CA . ASP A 1 97 ? 12.432 5.224 -0.335 1.00 93.06 97 ASP A CA 1
ATOM 776 C C . ASP A 1 97 ? 11.322 6.109 0.228 1.00 93.06 97 ASP A C 1
ATOM 778 O O . ASP A 1 97 ? 11.269 6.356 1.433 1.00 93.06 97 ASP A O 1
ATOM 782 N N . ALA A 1 98 ? 10.405 6.569 -0.623 1.00 93.31 98 ALA A N 1
ATOM 783 C CA . ALA A 1 98 ? 9.250 7.345 -0.197 1.00 93.31 98 ALA A CA 1
ATOM 784 C C . ALA A 1 98 ? 8.337 6.548 0.749 1.00 93.31 98 ALA A C 1
ATOM 786 O O . ALA A 1 98 ? 7.956 7.058 1.804 1.00 93.31 98 ALA A O 1
ATOM 787 N N . LEU A 1 99 ? 8.034 5.284 0.425 1.00 93.81 99 LEU A N 1
ATOM 788 C CA . LEU A 1 99 ? 7.253 4.408 1.306 1.00 93.81 99 LEU A CA 1
ATOM 789 C C . LEU A 1 99 ? 7.986 4.065 2.602 1.00 93.81 99 LEU A C 1
ATOM 791 O O . LEU A 1 99 ? 7.351 3.903 3.641 1.00 93.81 99 LEU A O 1
ATOM 795 N N . GLU A 1 100 ? 9.308 3.927 2.561 1.00 94.31 100 GLU A N 1
ATOM 796 C CA . GLU A 1 100 ? 10.100 3.656 3.757 1.00 94.31 100 GLU A CA 1
ATOM 797 C C . GLU A 1 100 ? 10.152 4.866 4.690 1.00 94.31 100 GLU A C 1
ATOM 799 O O . GLU A 1 100 ? 9.927 4.709 5.888 1.00 94.31 100 GLU A O 1
ATOM 804 N N . LYS A 1 101 ? 10.329 6.077 4.148 1.00 93.06 101 LYS A N 1
ATOM 805 C CA . LYS A 1 101 ? 10.210 7.331 4.910 1.00 93.06 101 LYS A CA 1
ATOM 806 C C . LYS A 1 101 ? 8.814 7.490 5.508 1.00 93.06 101 LYS A C 1
ATOM 808 O O . LYS A 1 101 ? 8.692 7.811 6.688 1.00 93.06 101 LYS A O 1
ATOM 813 N N . TYR A 1 102 ? 7.774 7.213 4.719 1.00 93.19 102 TYR A N 1
ATOM 814 C CA . TYR A 1 102 ? 6.390 7.212 5.190 1.00 93.19 102 TYR A CA 1
ATOM 815 C C . TYR A 1 102 ? 6.204 6.246 6.366 1.00 93.19 102 TYR A C 1
ATOM 817 O O . TYR A 1 102 ? 5.721 6.644 7.424 1.00 93.19 102 TYR A O 1
ATOM 825 N N . ALA A 1 103 ? 6.648 4.995 6.216 1.00 91.88 103 ALA A N 1
ATOM 826 C CA . ALA A 1 103 ? 6.534 3.976 7.253 1.00 91.88 103 ALA A CA 1
A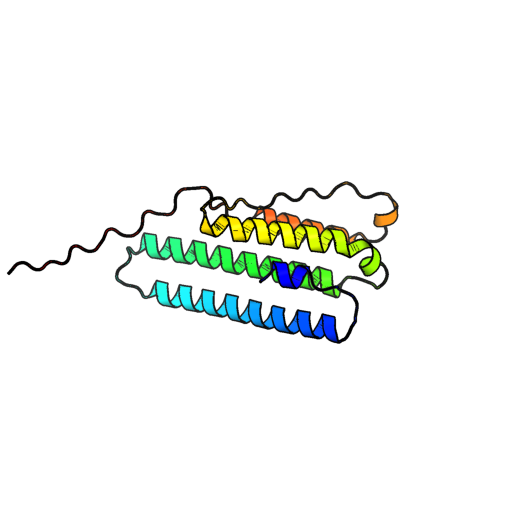TOM 827 C C . ALA A 1 103 ? 7.335 4.327 8.518 1.00 91.88 103 ALA A C 1
ATOM 829 O O . ALA A 1 103 ? 6.830 4.145 9.622 1.00 91.88 103 ALA A O 1
ATOM 830 N N . ALA A 1 104 ? 8.547 4.868 8.373 1.00 91.75 104 ALA A N 1
ATOM 831 C CA . ALA A 1 104 ? 9.367 5.308 9.500 1.00 91.75 104 ALA A CA 1
ATOM 832 C C . ALA A 1 104 ? 8.691 6.438 10.295 1.00 91.75 104 ALA A C 1
ATOM 834 O O . ALA A 1 104 ? 8.734 6.440 11.524 1.00 91.75 104 ALA A O 1
ATOM 835 N N . GLY A 1 105 ? 8.008 7.358 9.606 1.00 89.62 105 GLY A N 1
ATOM 836 C CA . GLY A 1 105 ? 7.252 8.438 10.240 1.00 89.62 105 GLY A CA 1
ATOM 837 C C . GLY A 1 105 ? 6.002 7.981 10.999 1.00 89.62 105 GLY A C 1
ATOM 838 O O . GLY A 1 105 ? 5.488 8.748 11.810 1.00 89.62 105 GLY A O 1
ATOM 839 N N . LEU A 1 106 ? 5.492 6.760 10.769 1.00 88.31 106 LEU A N 1
ATOM 840 C CA . LEU A 1 106 ? 4.294 6.265 11.469 1.00 88.31 106 LEU A CA 1
ATOM 841 C C . LEU A 1 106 ? 4.556 6.092 12.968 1.00 88.31 106 LEU A C 1
ATOM 843 O O . LEU A 1 106 ? 3.702 6.431 13.779 1.00 88.31 106 LEU A O 1
ATOM 847 N N . ALA A 1 107 ? 5.750 5.617 13.336 1.00 86.12 107 ALA A N 1
ATOM 848 C CA . ALA A 1 107 ? 6.126 5.398 14.733 1.00 86.12 107 ALA A CA 1
ATOM 849 C C . ALA A 1 107 ? 6.238 6.703 15.541 1.00 86.12 107 ALA A C 1
ATOM 851 O O . ALA A 1 107 ? 6.130 6.679 16.763 1.00 86.12 107 ALA A O 1
ATOM 852 N N . THR A 1 108 ? 6.461 7.835 14.870 1.00 86.25 108 THR A N 1
ATOM 853 C CA . THR A 1 108 ? 6.669 9.147 15.498 1.00 86.25 108 THR A CA 1
ATOM 854 C C . THR A 1 108 ? 5.531 10.133 15.237 1.00 86.25 108 THR A C 1
ATOM 856 O O . THR A 1 108 ? 5.668 11.299 15.590 1.00 86.25 108 THR A O 1
ATOM 859 N N . ALA A 1 109 ? 4.420 9.693 14.629 1.00 84.94 109 ALA A N 1
ATOM 860 C CA . ALA A 1 109 ? 3.323 10.565 14.188 1.00 84.94 109 ALA A CA 1
ATOM 861 C C . ALA A 1 109 ? 3.803 11.735 13.299 1.00 84.94 109 ALA A C 1
ATOM 863 O O . ALA A 1 109 ? 3.295 12.849 13.356 1.00 84.94 109 ALA A O 1
ATOM 864 N N . LEU A 1 110 ? 4.819 11.483 12.469 1.00 86.25 110 LEU A N 1
ATOM 865 C CA . LEU A 1 110 ? 5.371 12.437 11.497 1.00 86.25 110 LEU A CA 1
ATOM 866 C C . LEU A 1 110 ? 5.152 11.974 10.048 1.00 86.25 110 LEU A C 1
ATOM 868 O O . LEU A 1 110 ? 5.747 12.513 9.114 1.00 86.25 110 LEU A O 1
ATOM 872 N N . SER A 1 111 ? 4.320 10.952 9.846 1.00 91.06 111 SER A N 1
ATOM 873 C CA . SER A 1 111 ? 4.085 10.365 8.530 1.00 91.06 111 SER A CA 1
ATOM 874 C C . SER A 1 111 ? 3.161 11.241 7.687 1.00 91.06 111 SER A C 1
ATOM 876 O O . SER A 1 111 ? 1.979 11.379 7.995 1.00 91.06 111 SER A O 1
ATOM 878 N N . ARG A 1 112 ? 3.700 11.809 6.605 1.00 90.19 112 ARG A N 1
ATOM 879 C CA . ARG A 1 112 ? 2.947 12.567 5.596 1.00 90.19 112 ARG A CA 1
ATOM 880 C C . ARG A 1 112 ? 2.907 11.811 4.286 1.00 90.19 112 ARG A C 1
ATOM 882 O O . ARG A 1 112 ? 3.917 11.234 3.883 1.00 90.19 112 ARG A O 1
ATOM 889 N N . SER A 1 113 ? 1.774 11.882 3.599 1.00 89.81 113 SER A N 1
ATOM 890 C CA . SER A 1 113 ? 1.574 11.290 2.276 1.00 89.81 113 SER A CA 1
ATOM 891 C C . SER A 1 113 ? 2.694 11.725 1.321 1.00 89.81 113 SER A C 1
ATOM 893 O O . SER A 1 113 ? 2.901 12.932 1.142 1.00 89.81 113 SER A O 1
ATOM 895 N N . PRO A 1 114 ? 3.440 10.788 0.708 1.00 90.25 114 PRO A N 1
ATOM 896 C CA . PRO A 1 114 ? 4.554 11.152 -0.152 1.00 90.25 114 PRO A CA 1
ATOM 897 C C . PRO A 1 114 ? 4.093 11.948 -1.375 1.00 90.25 114 PRO A C 1
ATOM 899 O O . PRO A 1 114 ? 3.184 11.531 -2.090 1.00 90.25 114 PRO A O 1
ATOM 902 N N . GLN A 1 115 ? 4.762 13.070 -1.640 1.00 86.31 115 GLN A N 1
ATOM 903 C CA . GLN A 1 115 ? 4.583 13.863 -2.856 1.00 86.31 115 GLN A CA 1
ATOM 904 C C . GLN A 1 115 ? 5.775 13.605 -3.773 1.00 86.31 115 GLN A C 1
ATOM 906 O O . GLN A 1 115 ? 6.890 14.042 -3.488 1.00 86.31 115 GLN A O 1
ATOM 911 N N . ILE A 1 116 ? 5.554 12.843 -4.843 1.00 84.94 116 ILE A N 1
ATOM 912 C CA . ILE A 1 116 ? 6.603 12.477 -5.797 1.00 84.94 116 ILE A CA 1
ATOM 913 C C . ILE A 1 116 ? 6.325 13.190 -7.112 1.00 84.94 116 ILE A C 1
ATOM 915 O O . ILE A 1 116 ? 5.389 12.846 -7.832 1.00 84.94 116 ILE A O 1
ATOM 919 N N . THR A 1 117 ? 7.145 14.191 -7.419 1.00 77.12 117 THR A N 1
ATOM 920 C CA . THR A 1 117 ? 7.084 14.905 -8.694 1.00 77.12 117 THR A CA 1
ATOM 921 C C . THR A 1 117 ? 7.721 14.044 -9.782 1.00 77.12 117 THR A C 1
ATOM 923 O O . THR A 1 117 ? 8.902 13.696 -9.695 1.00 77.12 117 THR A O 1
ATOM 926 N N . LEU A 1 118 ? 6.954 13.699 -10.819 1.00 70.56 118 LEU A N 1
ATOM 927 C CA . LEU A 1 118 ? 7.541 13.200 -12.060 1.00 70.56 118 LEU A CA 1
ATOM 928 C C . LEU A 1 118 ? 8.117 14.395 -12.819 1.00 70.56 118 LEU A C 1
ATOM 930 O O . LEU A 1 118 ? 7.362 15.238 -13.295 1.00 70.56 118 LEU A O 1
ATOM 934 N N . GLU A 1 119 ? 9.441 14.475 -12.922 1.00 64.12 119 GLU A N 1
ATOM 935 C CA . GLU A 1 119 ? 10.078 15.414 -13.848 1.00 64.12 119 GLU A CA 1
ATOM 936 C C . GLU A 1 119 ? 9.687 15.100 -15.299 1.00 64.12 119 GLU A C 1
ATOM 938 O O . GLU A 1 119 ? 9.574 13.928 -15.685 1.00 64.12 119 GLU A O 1
ATOM 943 N N . GLU A 1 120 ? 9.482 16.157 -16.092 1.00 53.00 120 GLU A N 1
ATOM 944 C CA . GLU A 1 120 ? 9.240 16.056 -17.529 1.00 53.00 120 GLU A CA 1
ATOM 945 C C . GLU A 1 120 ? 10.408 15.336 -18.186 1.00 53.00 120 GLU A C 1
ATOM 947 O O . GLU A 1 120 ? 11.572 15.719 -18.064 1.00 53.00 120 GLU A O 1
ATOM 952 N N . THR A 1 121 ? 10.097 14.234 -18.847 1.00 54.28 121 THR A N 1
ATOM 953 C CA . THR A 1 121 ? 11.121 13.328 -19.331 1.00 54.28 121 THR A CA 1
ATOM 954 C C . THR A 1 121 ? 11.565 13.714 -20.739 1.00 54.28 121 THR A C 1
ATOM 956 O O . THR A 1 121 ? 10.725 14.085 -21.562 1.00 54.28 121 THR A O 1
ATOM 959 N N . PRO A 1 122 ? 12.879 13.660 -21.044 1.00 51.75 122 PRO A N 1
ATOM 960 C CA . PRO A 1 122 ? 13.390 14.021 -22.361 1.00 51.75 122 PRO A CA 1
ATOM 961 C C . PRO A 1 122 ? 12.750 13.148 -23.448 1.00 51.75 122 PRO A C 1
ATOM 963 O O . PRO A 1 122 ? 12.344 12.014 -23.186 1.00 51.75 122 PRO A O 1
ATOM 966 N N . ALA A 1 123 ? 12.693 13.672 -24.678 1.00 52.50 123 ALA A N 1
ATOM 967 C CA . ALA A 1 123 ? 11.957 13.123 -25.828 1.00 52.50 123 ALA A CA 1
ATOM 968 C C . ALA A 1 123 ? 12.126 11.605 -26.077 1.00 52.50 123 ALA A C 1
ATOM 970 O O . ALA A 1 123 ? 11.244 10.975 -26.656 1.00 52.50 123 ALA A O 1
ATOM 971 N N . SER A 1 124 ? 13.210 10.994 -25.592 1.00 49.44 124 SER A N 1
ATOM 972 C CA . SER A 1 124 ? 13.473 9.551 -25.627 1.00 49.44 124 SER A CA 1
ATOM 973 C C . SER A 1 124 ? 12.456 8.685 -24.859 1.00 49.44 124 SER A C 1
ATOM 975 O O . SER A 1 124 ? 12.294 7.518 -25.201 1.00 49.44 124 SER A O 1
ATOM 977 N N . GLN A 1 125 ? 11.743 9.219 -23.857 1.00 52.56 125 GLN A N 1
ATOM 978 C CA . GLN A 1 125 ? 10.698 8.478 -23.122 1.00 52.56 125 GLN A CA 1
ATOM 979 C C . GLN A 1 125 ? 9.279 8.657 -23.688 1.00 52.56 125 GLN A C 1
ATOM 981 O O . GLN A 1 125 ? 8.354 7.969 -23.257 1.00 52.56 125 GLN A O 1
ATOM 986 N N . ALA A 1 126 ? 9.101 9.482 -24.728 1.00 52.22 126 ALA A N 1
ATOM 987 C CA . ALA A 1 126 ? 7.841 9.560 -25.477 1.00 52.22 126 ALA A CA 1
ATOM 988 C C . ALA A 1 126 ? 7.466 8.226 -26.166 1.00 52.22 126 ALA A C 1
ATOM 990 O O . ALA A 1 126 ? 6.338 8.048 -26.620 1.00 52.22 126 ALA A O 1
ATOM 991 N N . ILE A 1 127 ? 8.408 7.278 -26.218 1.00 55.06 127 ILE A N 1
ATOM 992 C CA . ILE A 1 127 ? 8.276 5.959 -26.844 1.00 55.06 127 ILE A CA 1
ATOM 993 C C . ILE A 1 127 ? 7.500 4.971 -25.939 1.00 55.06 127 ILE A C 1
ATOM 995 O O . ILE A 1 127 ? 6.998 3.963 -26.432 1.00 55.06 127 ILE A O 1
ATOM 999 N N . LEU A 1 128 ? 7.328 5.258 -24.635 1.00 63.97 128 LEU A N 1
ATOM 1000 C CA . LEU A 1 128 ? 6.749 4.321 -23.648 1.00 63.97 128 LEU A CA 1
ATOM 1001 C C . LEU A 1 128 ? 5.585 4.935 -22.830 1.00 63.97 128 LEU A C 1
ATOM 1003 O O . LEU A 1 128 ? 5.626 4.994 -21.598 1.00 63.97 128 LEU A O 1
ATOM 1007 N N . PRO A 1 129 ? 4.492 5.370 -23.489 1.00 66.50 129 PRO A N 1
ATOM 1008 C CA . PRO A 1 129 ? 3.395 6.106 -22.849 1.00 66.50 129 PRO A CA 1
ATOM 1009 C C . PRO A 1 129 ? 2.622 5.294 -21.798 1.00 66.50 129 PRO A C 1
ATOM 1011 O O . PRO A 1 129 ? 1.997 5.870 -20.909 1.00 66.50 129 PRO A O 1
ATOM 1014 N N . THR A 1 130 ? 2.632 3.963 -21.890 1.00 73.00 130 THR A N 1
ATOM 1015 C CA . THR A 1 130 ? 1.923 3.086 -20.946 1.00 73.00 130 THR A CA 1
ATOM 1016 C C . THR A 1 130 ? 2.619 3.041 -19.590 1.00 73.00 130 THR A C 1
ATOM 1018 O O . THR A 1 130 ? 1.949 3.161 -18.566 1.00 73.00 130 THR A O 1
ATOM 1021 N N . LEU A 1 131 ? 3.949 2.933 -19.574 1.00 73.31 131 LEU A N 1
ATOM 1022 C CA . LEU A 1 131 ? 4.735 2.880 -18.343 1.00 73.31 131 LEU A CA 1
ATOM 1023 C C . LEU A 1 131 ? 4.634 4.197 -17.569 1.00 73.31 131 LEU A C 1
ATOM 1025 O O . LEU A 1 131 ? 4.335 4.188 -16.378 1.00 73.31 131 LEU A O 1
ATOM 1029 N N . LEU A 1 132 ? 4.766 5.327 -18.272 1.00 76.56 132 LEU A N 1
ATOM 1030 C CA . LEU A 1 132 ? 4.619 6.658 -17.683 1.00 76.56 132 LEU A CA 1
ATOM 1031 C C . LEU A 1 132 ? 3.252 6.831 -17.003 1.00 76.56 132 LEU A C 1
ATOM 1033 O O . LEU A 1 132 ? 3.173 7.301 -15.870 1.00 76.56 132 LEU A O 1
ATOM 1037 N N . LYS A 1 133 ? 2.167 6.402 -17.661 1.00 79.56 133 LYS A N 1
ATOM 1038 C CA . LYS A 1 133 ? 0.815 6.437 -17.076 1.00 79.56 133 LYS A CA 1
ATOM 1039 C C . LYS A 1 133 ? 0.704 5.572 -15.822 1.00 79.56 133 LYS A C 1
ATOM 1041 O O . LYS A 1 133 ? 0.035 5.967 -14.869 1.00 79.56 133 LYS A O 1
ATOM 1046 N N . GLN A 1 134 ? 1.336 4.400 -15.810 1.00 81.25 134 GLN A N 1
ATOM 1047 C CA . GLN A 1 134 ? 1.313 3.511 -14.650 1.00 81.25 134 GLN A CA 1
ATOM 1048 C C . GLN A 1 134 ? 2.121 4.087 -13.477 1.00 81.25 134 GLN A C 1
ATOM 1050 O O . GLN A 1 134 ? 1.656 4.042 -12.342 1.00 81.25 134 GLN A O 1
ATOM 1055 N N . GLU A 1 135 ? 3.278 4.702 -13.728 1.00 84.06 135 GLU A N 1
ATOM 1056 C CA . GLU A 1 135 ? 4.061 5.387 -12.689 1.00 84.06 135 GLU A CA 1
ATOM 1057 C C . GLU A 1 135 ? 3.331 6.613 -12.129 1.00 84.06 135 GLU A C 1
ATOM 1059 O O . GLU A 1 135 ? 3.264 6.790 -10.914 1.00 84.06 135 GLU A O 1
ATOM 1064 N N . GLN A 1 136 ? 2.701 7.416 -12.992 1.00 86.19 136 GLN A N 1
ATOM 1065 C CA . GLN A 1 136 ? 1.826 8.511 -12.565 1.00 86.19 136 GLN A CA 1
ATOM 1066 C C . GLN A 1 136 ? 0.686 8.004 -11.680 1.00 86.19 136 GLN A C 1
ATOM 1068 O O . GLN A 1 136 ? 0.359 8.629 -10.670 1.00 86.19 136 GLN A O 1
ATOM 1073 N N . HIS A 1 137 ? 0.098 6.859 -12.030 1.00 89.94 137 HIS A N 1
ATOM 1074 C CA . HIS A 1 137 ? -0.933 6.235 -11.214 1.00 89.94 137 HIS A CA 1
ATOM 1075 C C . HIS A 1 137 ? -0.399 5.824 -9.831 1.00 89.94 137 HIS A C 1
ATOM 1077 O O . HIS A 1 137 ? -1.043 6.120 -8.825 1.00 89.94 137 HIS A O 1
ATOM 1083 N N . VAL A 1 138 ? 0.803 5.240 -9.748 1.00 90.62 138 VAL A N 1
ATOM 1084 C CA . VAL A 1 138 ? 1.456 4.924 -8.462 1.00 90.62 138 VAL A CA 1
ATOM 1085 C C . VAL A 1 138 ? 1.688 6.193 -7.628 1.00 90.62 138 VAL A C 1
ATOM 1087 O O . VAL A 1 138 ? 1.352 6.207 -6.443 1.00 90.62 138 VAL A O 1
ATOM 1090 N N . CYS A 1 139 ? 2.161 7.288 -8.231 1.00 90.81 139 CYS A N 1
ATOM 1091 C CA . CYS A 1 139 ? 2.323 8.573 -7.536 1.00 90.81 139 CYS A CA 1
ATOM 1092 C C . CYS A 1 139 ? 1.000 9.119 -6.981 1.00 90.81 139 CYS A C 1
ATOM 1094 O O . CYS A 1 139 ? 0.951 9.595 -5.847 1.00 90.81 139 CYS A O 1
ATOM 1096 N N . GLN A 1 140 ? -0.090 9.022 -7.748 1.00 92.38 140 GLN A N 1
ATOM 1097 C CA . GLN A 1 140 ? -1.419 9.434 -7.285 1.00 92.38 140 GLN A CA 1
ATOM 1098 C C . GLN A 1 140 ? -1.892 8.602 -6.090 1.00 92.38 140 GLN A C 1
ATOM 1100 O O . GLN A 1 140 ? -2.511 9.142 -5.174 1.00 92.38 140 GLN A O 1
ATOM 1105 N N . LEU A 1 141 ? -1.603 7.299 -6.079 1.00 94.56 141 LEU A N 1
ATOM 1106 C CA . LEU A 1 141 ? -1.925 6.434 -4.946 1.00 94.56 141 LEU A CA 1
ATOM 1107 C C . LEU A 1 141 ? -1.105 6.799 -3.702 1.00 94.56 141 LEU A C 1
ATOM 1109 O O . LEU A 1 141 ? -1.652 6.808 -2.602 1.00 94.56 141 LEU A O 1
ATOM 1113 N N . PHE A 1 142 ? 0.166 7.178 -3.861 1.00 93.62 142 PHE A N 1
ATOM 1114 C CA . PHE A 1 142 ? 1.001 7.636 -2.744 1.00 93.62 142 PHE A CA 1
ATOM 1115 C C . PHE A 1 142 ? 0.482 8.940 -2.142 1.00 93.62 142 PHE A C 1
ATOM 1117 O O . PHE A 1 142 ? 0.382 9.054 -0.921 1.00 93.62 142 PHE A O 1
ATOM 1124 N N . ALA A 1 143 ? 0.078 9.890 -2.986 1.00 92.56 143 ALA A N 1
ATOM 1125 C CA . ALA A 1 143 ? -0.503 11.152 -2.539 1.00 92.56 143 ALA A CA 1
ATOM 1126 C C . ALA A 1 143 ? -1.825 10.965 -1.767 1.00 92.56 143 ALA A C 1
ATOM 1128 O O . ALA A 1 143 ? -2.206 11.838 -0.994 1.00 92.56 143 ALA A O 1
ATOM 1129 N N . ARG A 1 144 ? -2.516 9.831 -1.961 1.00 92.25 144 ARG A N 1
ATOM 1130 C CA . ARG A 1 144 ? -3.765 9.471 -1.265 1.00 92.25 144 ARG A CA 1
ATOM 1131 C C . ARG A 1 144 ? -3.557 8.715 0.044 1.00 92.25 144 ARG A C 1
ATOM 1133 O O . ARG A 1 144 ? -4.539 8.509 0.758 1.00 92.25 144 ARG A O 1
ATOM 1140 N N . LEU A 1 145 ? -2.332 8.285 0.360 1.00 92.88 145 LEU A N 1
ATOM 1141 C CA . LEU A 1 145 ? -2.044 7.674 1.659 1.00 92.88 145 LEU A CA 1
ATOM 1142 C C . LEU A 1 145 ? -2.441 8.637 2.786 1.00 92.88 145 LEU A C 1
ATOM 1144 O O . LEU A 1 145 ? -2.363 9.848 2.581 1.00 92.88 145 LEU A O 1
ATOM 1148 N N . PRO A 1 146 ? -2.856 8.162 3.970 1.00 90.56 146 PRO A N 1
ATOM 1149 C CA . PRO A 1 146 ? -3.325 9.068 5.004 1.00 90.56 146 PRO A CA 1
ATOM 1150 C C . PRO A 1 146 ? -2.175 9.875 5.600 1.00 90.56 146 PRO A C 1
ATOM 1152 O O . PRO A 1 146 ? -1.049 9.380 5.715 1.00 90.56 146 PRO A O 1
ATOM 1155 N N . ASP A 1 147 ? -2.487 11.098 6.009 1.00 89.38 147 ASP A N 1
ATOM 1156 C CA . ASP A 1 147 ? -1.604 11.926 6.821 1.00 89.38 147 ASP A CA 1
ATOM 1157 C C . ASP A 1 147 ? -1.790 11.552 8.301 1.00 89.38 147 ASP A C 1
ATOM 1159 O O . ASP A 1 147 ? -2.909 11.537 8.823 1.00 89.38 147 ASP A O 1
ATOM 1163 N N . TRP A 1 148 ? -0.689 11.212 8.969 1.00 86.12 148 TRP A N 1
ATOM 1164 C CA . TRP A 1 148 ? -0.656 10.824 10.380 1.00 86.12 148 TRP A CA 1
ATOM 1165 C C . TRP A 1 148 ? 0.043 11.866 11.258 1.00 86.12 148 TRP A C 1
ATOM 1167 O O . TRP A 1 148 ? 0.490 11.529 12.350 1.00 86.12 148 TRP A O 1
ATOM 1177 N N . THR A 1 149 ? 0.156 13.116 10.798 1.00 83.62 149 THR A N 1
ATOM 1178 C CA . THR A 1 149 ? 0.759 14.217 11.569 1.00 83.62 149 THR A CA 1
ATOM 1179 C C . THR A 1 149 ? -0.185 14.900 12.555 1.00 83.62 149 THR A C 1
ATOM 1181 O O . THR A 1 149 ? 0.256 15.714 13.366 1.00 83.62 149 THR A O 1
ATOM 1184 N N . ALA A 1 150 ? -1.476 14.560 12.529 1.00 66.50 150 ALA A N 1
ATOM 1185 C CA . ALA A 1 150 ? -2.433 14.976 13.551 1.00 66.50 150 ALA A CA 1
ATOM 1186 C C . ALA A 1 150 ? -2.312 14.095 14.813 1.00 66.50 150 ALA A C 1
ATOM 1188 O O . ALA A 1 150 ? -1.939 12.924 14.692 1.00 66.50 150 ALA A O 1
ATOM 1189 N N . PRO A 1 151 ? -2.648 14.610 16.015 1.00 55.81 151 PRO A N 1
ATOM 1190 C CA . PRO A 1 151 ? -2.522 13.842 17.247 1.00 55.81 151 PRO A CA 1
ATOM 1191 C C . PRO A 1 151 ? -3.321 12.543 17.147 1.00 55.81 151 PRO A C 1
ATOM 1193 O O . PRO A 1 151 ? -4.468 12.542 16.691 1.00 55.81 151 PRO A O 1
ATOM 1196 N N . ALA A 1 152 ? -2.704 11.438 17.569 1.00 57.16 152 ALA A N 1
ATOM 1197 C CA . ALA A 1 152 ? -3.403 10.179 17.760 1.00 57.16 152 ALA A CA 1
ATOM 1198 C C . ALA A 1 152 ? -4.630 10.432 18.645 1.00 57.16 152 ALA A C 1
ATOM 1200 O O . ALA A 1 152 ? -4.522 11.142 19.647 1.00 57.16 152 ALA A O 1
ATOM 1201 N N . LEU A 1 153 ? -5.778 9.865 18.255 1.00 53.16 153 LEU A N 1
ATOM 1202 C CA . LEU A 1 153 ? -6.945 9.747 19.128 1.00 53.16 153 LEU A CA 1
ATOM 1203 C C . LEU A 1 153 ? -6.425 9.323 20.505 1.00 53.16 153 LEU A C 1
ATOM 1205 O O . LEU A 1 153 ? -5.715 8.320 20.608 1.00 53.16 153 LEU A O 1
ATOM 1209 N N . THR A 1 154 ? -6.667 10.164 21.510 1.00 42.53 154 THR A N 1
ATOM 1210 C CA . THR A 1 154 ? -6.223 9.942 22.887 1.00 42.53 154 THR A CA 1
ATOM 1211 C C . THR A 1 154 ? -6.540 8.501 23.279 1.00 42.53 154 THR A C 1
ATOM 1213 O O . THR A 1 154 ? -7.667 8.066 23.031 1.00 42.53 154 THR A O 1
ATOM 1216 N N . PRO A 1 155 ? -5.580 7.739 23.837 1.00 48.56 155 PRO A N 1
ATOM 1217 C CA . PRO A 1 155 ? -5.854 6.370 24.245 1.00 48.56 155 PRO A CA 1
ATOM 1218 C C . PRO A 1 155 ? -7.033 6.366 25.219 1.00 48.56 155 PRO A C 1
ATOM 1220 O O . PRO A 1 155 ? -7.171 7.287 26.028 1.00 48.56 155 PRO A O 1
ATOM 1223 N N . ALA A 1 156 ? -7.883 5.343 25.102 1.00 47.69 156 ALA A N 1
ATOM 1224 C CA . ALA A 1 156 ? -9.014 5.128 25.991 1.00 47.69 156 ALA A CA 1
ATOM 1225 C C . ALA A 1 156 ? -8.546 5.290 27.442 1.00 47.69 156 ALA A C 1
ATOM 1227 O O . ALA A 1 156 ? -7.607 4.619 27.874 1.00 47.69 156 ALA A O 1
ATOM 1228 N N . THR A 1 157 ? -9.168 6.227 28.160 1.00 45.75 157 THR A N 1
ATOM 1229 C CA . THR A 1 157 ? -8.956 6.454 29.591 1.00 45.75 157 THR A CA 1
ATOM 1230 C C . THR A 1 157 ? -8.909 5.119 30.322 1.00 45.75 157 THR A C 1
ATOM 1232 O O . THR A 1 157 ? -9.814 4.300 30.143 1.00 45.75 157 THR A O 1
ATOM 1235 N N . GLU A 1 158 ? -7.856 4.909 31.120 1.00 43.78 158 GLU A N 1
ATOM 1236 C CA . GLU A 1 158 ? -7.718 3.763 32.018 1.00 43.78 158 GLU A CA 1
ATOM 1237 C C . GLU A 1 158 ? -9.065 3.490 32.690 1.00 43.78 158 GLU A C 1
ATOM 1239 O O . GLU A 1 158 ? -9.622 4.356 33.371 1.00 43.78 158 GLU A O 1
ATOM 1244 N N . GLN A 1 159 ? -9.619 2.295 32.467 1.00 45.00 159 GLN A N 1
ATOM 1245 C CA . GLN A 1 159 ? -10.772 1.848 33.230 1.00 45.00 159 GLN A CA 1
ATOM 1246 C C . GLN A 1 159 ? -10.370 1.870 34.704 1.00 45.00 159 GLN A C 1
ATOM 1248 O O . GLN A 1 159 ? -9.541 1.069 35.138 1.00 45.00 159 GLN A O 1
ATOM 1253 N N . ALA A 1 160 ? -10.947 2.802 35.464 1.00 45.84 160 ALA A N 1
ATOM 1254 C CA . ALA A 1 160 ? -10.828 2.822 36.908 1.00 45.84 160 ALA A CA 1
ATOM 1255 C C . ALA A 1 160 ? -11.270 1.450 37.431 1.00 45.84 160 ALA A C 1
ATOM 1257 O O . ALA A 1 160 ? -12.439 1.073 37.314 1.00 45.84 160 ALA A O 1
ATOM 1258 N N . GLN A 1 161 ? -10.320 0.686 37.971 1.00 43.91 161 GLN A N 1
ATOM 1259 C CA . GLN A 1 161 ? -10.611 -0.529 38.713 1.00 43.91 161 GLN A CA 1
ATOM 1260 C C . GLN A 1 161 ? -11.466 -0.139 39.920 1.00 43.91 161 GLN A C 1
ATOM 1262 O O . GLN A 1 161 ? -10.969 0.358 40.929 1.00 43.91 161 GLN A O 1
ATOM 1267 N N . GLY A 1 162 ? -12.776 -0.339 39.798 1.00 49.06 162 GLY A N 1
ATOM 1268 C CA . GLY A 1 162 ? -13.698 -0.292 40.918 1.00 49.06 162 GLY A CA 1
ATOM 1269 C C . GLY A 1 162 ? -13.410 -1.463 41.850 1.00 49.06 162 GLY A C 1
ATOM 1270 O O . GLY A 1 162 ? -13.933 -2.554 41.654 1.00 49.06 162 GLY A O 1
ATOM 1271 N N . ALA A 1 163 ? -12.583 -1.228 42.863 1.00 46.34 163 ALA A N 1
ATOM 1272 C CA . ALA A 1 163 ? -12.517 -2.048 44.062 1.00 46.34 163 ALA A CA 1
ATOM 1273 C C . ALA A 1 163 ? -12.890 -1.168 45.262 1.00 46.34 163 ALA A C 1
ATOM 1275 O O . ALA A 1 163 ? -12.038 -0.660 45.984 1.00 46.34 163 ALA A O 1
ATOM 1276 N N . THR A 1 164 ? -14.193 -0.977 45.454 1.00 45.34 164 THR A N 1
ATOM 1277 C CA . THR A 1 164 ? -14.771 -0.542 46.731 1.00 45.34 164 THR A CA 1
ATOM 1278 C C . THR A 1 164 ? -15.926 -1.468 47.073 1.00 45.34 164 THR A C 1
ATOM 1280 O O . THR A 1 164 ? -17.053 -1.221 46.649 1.00 45.34 164 THR A O 1
ATOM 1283 N N . GLN A 1 165 ? -15.624 -2.564 47.767 1.00 41.38 165 GLN A N 1
ATOM 1284 C CA . GLN A 1 165 ? -15.917 -2.813 49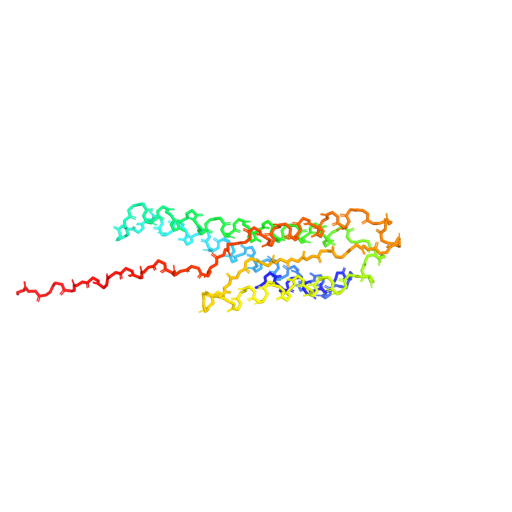.191 1.00 41.38 165 GLN A CA 1
ATOM 1285 C C . GLN A 1 165 ? -15.726 -4.298 49.510 1.00 41.38 165 GLN A C 1
ATOM 1287 O O . GLN A 1 165 ? -16.193 -5.141 48.715 1.00 41.38 165 GLN A O 1
#

Sequence (165 aa):
MLSKVMRIPRQQEVTALRTYLQIRIGLHAAFNACEEMCQRVALERQLDSEERALLIERSQTVIRQGRDILHAWDATWNSAQALDNALQPDRAAQFADALEKYAAGLATALSRSPQITLEETPASQAILPTLLKQEQHVCQLFARLPDWTAPALTPATEQAQGATQ

Secondary structure (DSSP, 8-state):
-HHHHHTS--S--HHHHHHHHHHHHHHHHHHHHHHHHHHHHTT-TTS-HHHHHHHHHHHHHHHHHHHHHHHHHHHHHHH--TTGGGT-HHHHHHHHHHHHHHHHHHTTT---------PPPPGGGGG-HHHHHHHHHHHHHHHTSPP--SPP-PPP---------